Protein AF-A0A7X7P5B5-F1 (afdb_monomer)

Radius of gyration: 12.26 Å; Cα contacts (8 Å, |Δi|>4): 90; chains: 1; bounding box: 30×18×34 Å

Structure (mmCIF, N/CA/C/O backbone):
data_AF-A0A7X7P5B5-F1
#
_entry.id   AF-A0A7X7P5B5-F1
#
loop_
_atom_site.group_PDB
_atom_site.id
_atom_site.type_symbol
_atom_site.label_atom_id
_atom_site.label_alt_id
_atom_site.label_comp_id
_atom_site.label_asym_id
_atom_site.label_entity_id
_atom_site.label_seq_id
_atom_site.pdbx_PDB_ins_code
_atom_site.Cartn_x
_atom_site.Cartn_y
_atom_site.Cartn_z
_atom_site.occupancy
_atom_site.B_iso_or_equiv
_atom_site.auth_seq_id
_atom_site.auth_comp_id
_atom_site.auth_asym_id
_atom_site.auth_atom_id
_atom_site.pdbx_PDB_model_num
ATOM 1 N N . VAL A 1 1 ? -10.158 -4.567 5.953 1.00 92.00 1 VAL A N 1
ATOM 2 C CA . VAL A 1 1 ? -8.817 -4.584 5.318 1.00 92.00 1 VAL A CA 1
ATOM 3 C C . VAL A 1 1 ? -8.932 -3.959 3.936 1.00 92.00 1 VAL A C 1
ATOM 5 O O . VAL A 1 1 ? -9.855 -4.332 3.224 1.00 92.00 1 VAL A O 1
ATOM 8 N N . VAL A 1 2 ? -8.037 -3.039 3.569 1.00 95.69 2 VAL A N 1
ATOM 9 C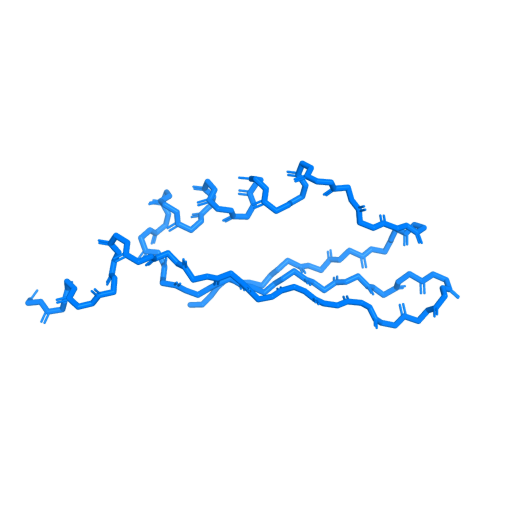 CA . VAL A 1 2 ? -7.932 -2.438 2.221 1.00 95.69 2 VAL A CA 1
ATOM 10 C C . VAL A 1 2 ? -6.688 -2.983 1.522 1.00 95.69 2 VAL A C 1
ATOM 12 O O . VAL A 1 2 ? -5.650 -3.151 2.161 1.00 95.69 2 VAL A O 1
ATOM 15 N N . VAL A 1 3 ? -6.785 -3.278 0.225 1.00 96.94 3 VAL A N 1
ATOM 16 C CA . VAL A 1 3 ? -5.654 -3.753 -0.583 1.00 96.94 3 VAL A CA 1
ATOM 17 C C . VAL A 1 3 ? -5.534 -2.898 -1.841 1.00 96.94 3 VAL A C 1
ATOM 19 O O . VAL A 1 3 ? -6.449 -2.878 -2.659 1.00 96.94 3 VAL A O 1
ATOM 22 N N . GLU A 1 4 ? -4.391 -2.240 -2.008 1.00 97.25 4 GLU A N 1
ATOM 23 C CA . GLU A 1 4 ? -4.010 -1.522 -3.223 1.00 97.25 4 GLU A CA 1
ATOM 24 C C . GLU A 1 4 ? -3.001 -2.342 -4.028 1.00 97.25 4 GLU A C 1
ATOM 26 O O . GLU A 1 4 ? -1.962 -2.761 -3.510 1.00 97.25 4 GLU A O 1
ATOM 31 N N . LEU A 1 5 ? -3.283 -2.535 -5.317 1.00 96.81 5 LEU A N 1
ATOM 32 C CA . LEU A 1 5 ? -2.394 -3.223 -6.249 1.00 96.81 5 LEU A CA 1
ATOM 33 C C . LEU A 1 5 ? -1.832 -2.235 -7.270 1.00 96.81 5 LEU A C 1
ATOM 35 O O . LEU A 1 5 ? -2.580 -1.501 -7.915 1.00 96.81 5 LEU A O 1
ATOM 39 N N . LYS A 1 6 ? -0.512 -2.252 -7.454 1.00 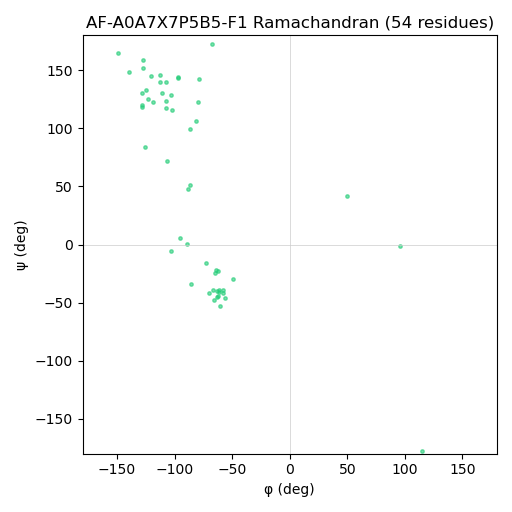95.88 6 LYS A N 1
ATOM 40 C CA . LYS A 1 6 ? 0.203 -1.403 -8.409 1.00 95.88 6 LYS A CA 1
ATOM 41 C C . LYS A 1 6 ? 1.108 -2.223 -9.319 1.00 95.88 6 LYS A C 1
ATOM 43 O O . LYS A 1 6 ? 1.617 -3.279 -8.947 1.00 95.88 6 LYS A O 1
ATOM 48 N N . VAL A 1 7 ? 1.319 -1.696 -10.521 1.00 95.56 7 VAL A N 1
ATOM 49 C CA . VAL A 1 7 ? 2.355 -2.142 -11.457 1.00 95.56 7 VAL A CA 1
ATOM 50 C C . VAL A 1 7 ? 3.167 -0.910 -11.829 1.00 95.56 7 VAL A C 1
ATOM 52 O O . VAL A 1 7 ? 2.896 -0.227 -12.813 1.00 95.56 7 VAL A O 1
ATOM 55 N N . ALA A 1 8 ? 4.136 -0.584 -10.982 1.00 93.75 8 ALA A N 1
ATOM 56 C CA . ALA A 1 8 ? 4.996 0.581 -11.128 1.00 93.75 8 ALA A CA 1
ATOM 57 C C . ALA A 1 8 ? 6.470 0.173 -11.052 1.00 93.75 8 ALA A C 1
ATOM 59 O O . ALA A 1 8 ? 6.816 -0.876 -10.504 1.00 93.75 8 ALA A O 1
ATOM 60 N N . LYS A 1 9 ? 7.363 1.016 -11.587 1.00 92.75 9 LYS A N 1
ATOM 61 C CA . LYS A 1 9 ? 8.815 0.791 -11.482 1.00 92.75 9 LYS A CA 1
ATOM 62 C C . LYS A 1 9 ? 9.240 0.654 -10.014 1.00 92.75 9 LYS A C 1
ATOM 64 O O . LYS A 1 9 ? 9.941 -0.295 -9.683 1.00 92.75 9 LYS A O 1
ATOM 69 N N . ASP A 1 10 ? 8.749 1.557 -9.168 1.00 91.25 10 ASP A N 1
ATOM 70 C CA . ASP A 1 10 ? 8.937 1.592 -7.719 1.00 91.25 10 ASP A CA 1
ATOM 71 C C . ASP A 1 10 ? 7.705 2.230 -7.055 1.00 91.25 10 ASP A C 1
ATOM 73 O O . ASP A 1 10 ? 6.893 2.852 -7.741 1.00 91.25 10 ASP A O 1
ATOM 77 N N . LEU A 1 11 ? 7.569 2.058 -5.737 1.00 92.00 11 LEU A N 1
ATOM 78 C CA . LEU A 1 11 ? 6.564 2.758 -4.930 1.00 92.00 11 LEU A CA 1
ATOM 79 C C . LEU A 1 11 ? 7.019 4.195 -4.643 1.00 92.00 11 LEU A C 1
ATOM 81 O O . LEU A 1 11 ? 8.202 4.436 -4.396 1.00 92.00 11 LEU A O 1
ATOM 85 N N . ASN A 1 12 ? 6.078 5.133 -4.650 1.00 92.38 12 ASN A N 1
ATOM 86 C CA . ASN A 1 12 ? 6.280 6.517 -4.238 1.00 92.38 12 ASN A CA 1
ATOM 87 C C . ASN A 1 12 ? 5.831 6.696 -2.774 1.00 92.38 12 ASN A C 1
ATOM 89 O O . ASN A 1 12 ? 4.811 6.127 -2.392 1.00 92.38 12 ASN A O 1
ATOM 93 N N . PRO A 1 13 ? 6.509 7.523 -1.955 1.00 91.12 13 PRO A N 1
ATOM 94 C CA . PRO A 1 13 ? 6.011 7.902 -0.628 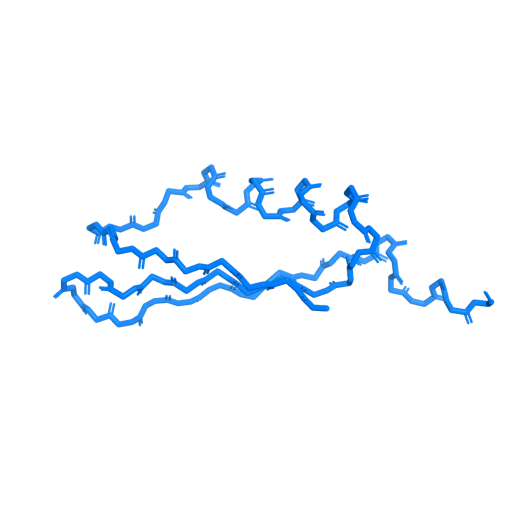1.00 91.12 13 PRO A CA 1
ATOM 95 C C . PRO A 1 13 ? 4.550 8.395 -0.594 1.00 91.12 13 PRO A C 1
ATOM 97 O O . PRO A 1 13 ? 3.850 8.187 0.394 1.00 91.12 13 PRO A O 1
ATOM 100 N N . SER A 1 14 ? 4.054 9.011 -1.673 1.00 95.44 14 SER A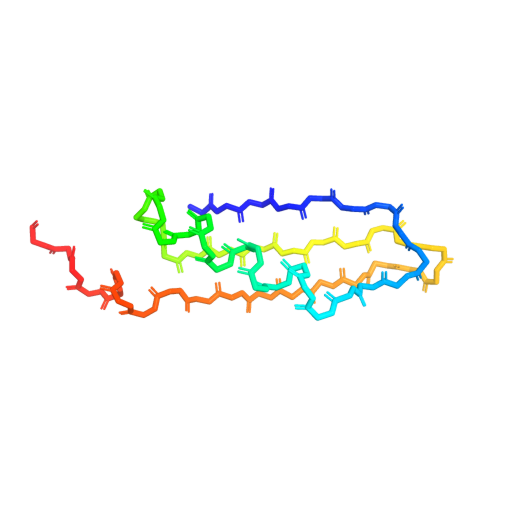 N 1
ATOM 101 C CA . SER A 1 14 ? 2.653 9.426 -1.792 1.00 95.44 14 SER A CA 1
ATOM 102 C C . SER A 1 14 ? 1.666 8.258 -1.816 1.00 95.44 14 SER A C 1
ATOM 104 O O . SER A 1 14 ? 0.510 8.450 -1.453 1.00 95.44 14 SER A O 1
ATOM 106 N N . ASP A 1 15 ? 2.099 7.064 -2.232 1.00 95.50 15 ASP A N 1
ATOM 107 C CA . ASP A 1 15 ? 1.249 5.873 -2.282 1.00 95.50 15 ASP A CA 1
ATOM 108 C C . ASP A 1 15 ? 0.836 5.428 -0.872 1.00 95.50 15 ASP A C 1
ATOM 110 O O . ASP A 1 15 ? -0.311 5.057 -0.644 1.00 95.50 15 ASP A O 1
ATOM 114 N N . GLU A 1 16 ? 1.749 5.517 0.098 1.00 94.38 16 GLU A N 1
ATOM 115 C CA . GLU A 1 16 ? 1.447 5.199 1.497 1.00 94.38 16 GLU A CA 1
ATOM 116 C C . GLU A 1 16 ? 0.523 6.253 2.122 1.00 94.38 16 GLU A C 1
ATOM 118 O O . GLU A 1 16 ? -0.443 5.909 2.804 1.00 94.38 16 GLU A O 1
ATOM 123 N N . ALA A 1 17 ? 0.773 7.538 1.845 1.00 94.62 17 ALA A N 1
ATOM 124 C CA . ALA A 1 17 ? -0.079 8.627 2.321 1.00 94.62 17 ALA A CA 1
AT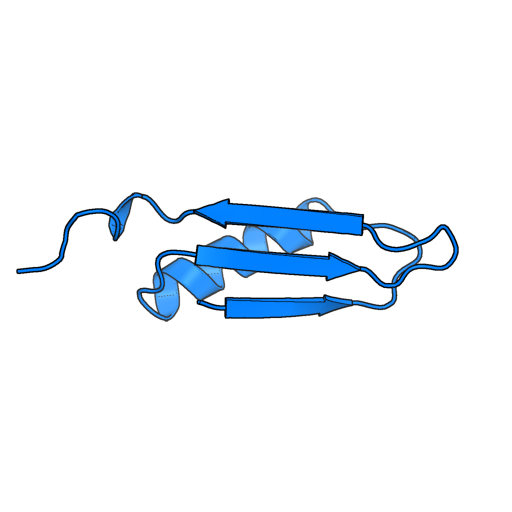OM 125 C C . ALA A 1 17 ? -1.515 8.517 1.777 1.00 94.62 17 ALA A C 1
ATOM 127 O O . ALA A 1 17 ? -2.474 8.760 2.513 1.00 94.62 17 ALA A O 1
ATOM 128 N N . GLN A 1 18 ? -1.671 8.118 0.509 1.00 95.75 18 GLN A N 1
ATOM 129 C CA . GLN A 1 18 ? -2.976 7.832 -0.080 1.00 95.75 18 GLN A CA 1
ATOM 130 C C . GLN A 1 18 ? -3.678 6.690 0.665 1.00 95.75 18 GLN A C 1
ATOM 132 O O . GLN A 1 18 ? -4.791 6.891 1.153 1.00 95.75 18 GLN A O 1
ATOM 137 N N . LEU A 1 19 ? -3.010 5.546 0.834 1.00 96.00 19 LEU A N 1
ATOM 138 C CA . LEU A 1 19 ? -3.586 4.389 1.518 1.00 96.00 19 LEU A CA 1
ATOM 139 C C . LEU A 1 19 ? -4.018 4.730 2.955 1.00 96.00 19 LEU A C 1
ATOM 141 O O . LEU A 1 19 ? -5.083 4.309 3.399 1.00 96.00 19 LEU A O 1
ATOM 145 N N . ILE A 1 20 ? -3.250 5.544 3.686 1.00 94.1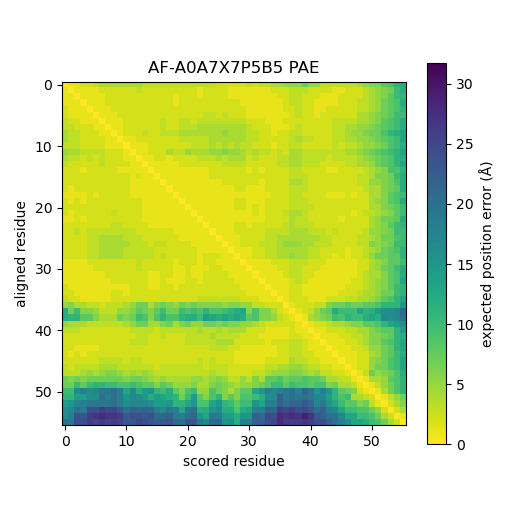2 20 ILE A N 1
ATOM 146 C CA . ILE A 1 20 ? -3.630 6.012 5.032 1.00 94.12 20 ILE A CA 1
ATOM 147 C C . ILE A 1 20 ? -4.922 6.840 4.995 1.00 94.12 20 ILE A C 1
ATOM 149 O O . ILE A 1 20 ? -5.803 6.642 5.837 1.00 94.12 20 ILE A O 1
ATOM 153 N N . ASN A 1 21 ? -5.063 7.751 4.031 1.00 94.62 21 ASN A N 1
ATOM 154 C CA . ASN A 1 21 ? -6.276 8.557 3.889 1.00 94.62 21 ASN A CA 1
ATOM 155 C C . ASN A 1 21 ? -7.499 7.687 3.573 1.00 94.62 21 ASN A C 1
ATOM 157 O O . ASN A 1 21 ? -8.573 7.906 4.137 1.00 94.62 21 ASN A O 1
ATOM 161 N N . GLU A 1 22 ? -7.329 6.670 2.730 1.00 95.12 22 GLU A N 1
ATOM 162 C CA . GLU A 1 22 ? -8.376 5.694 2.422 1.00 95.12 22 GLU A CA 1
ATOM 163 C C . GLU A 1 22 ? -8.773 4.887 3.666 1.00 95.12 22 GLU A C 1
ATOM 165 O O . GLU A 1 22 ? -9.961 4.786 3.981 1.00 95.12 22 GLU A O 1
ATOM 170 N N . LEU A 1 23 ? -7.800 4.403 4.450 1.00 94.62 23 LEU A N 1
ATOM 171 C CA . LEU A 1 23 ? -8.066 3.711 5.717 1.00 94.62 23 LEU A CA 1
ATOM 172 C C . LEU A 1 23 ? -8.850 4.583 6.705 1.00 94.62 23 LEU A C 1
ATOM 174 O O . LEU A 1 23 ? -9.775 4.090 7.355 1.00 94.62 23 LEU A O 1
ATOM 178 N N . LYS A 1 24 ? -8.510 5.873 6.819 1.00 92.81 24 LYS A N 1
ATOM 179 C CA . LYS A 1 24 ? -9.234 6.823 7.679 1.00 92.81 24 LYS A CA 1
ATOM 180 C C . LYS A 1 24 ? -10.658 7.061 7.185 1.00 92.81 24 LYS A C 1
ATOM 182 O O . LYS A 1 24 ? -11.598 6.962 7.971 1.00 92.81 24 LYS A O 1
ATOM 187 N N . SER A 1 25 ? -10.828 7.318 5.888 1.00 94.31 25 SER A N 1
ATOM 188 C CA . SER A 1 25 ? -12.138 7.571 5.278 1.00 94.31 25 SER A CA 1
ATOM 189 C C . SER A 1 25 ? -13.085 6.375 5.417 1.00 94.31 25 SER A C 1
ATOM 191 O O . SER A 1 25 ? -14.255 6.549 5.751 1.00 94.31 25 SER A O 1
ATOM 193 N N . MET A 1 26 ? -12.570 5.157 5.234 1.00 93.19 26 MET A N 1
ATOM 194 C CA . MET A 1 26 ? -13.356 3.920 5.282 1.00 93.19 26 MET A CA 1
ATOM 195 C C . MET A 1 26 ? -13.463 3.308 6.688 1.00 93.19 26 MET A C 1
ATOM 197 O O . MET A 1 26 ? -14.064 2.242 6.842 1.00 93.19 26 MET A O 1
ATOM 201 N N . ARG A 1 27 ? -12.855 3.941 7.704 1.00 92.12 27 ARG A N 1
ATOM 202 C CA . ARG A 1 27 ? -12.717 3.405 9.072 1.00 92.12 27 ARG A CA 1
ATOM 203 C C . ARG A 1 27 ? -12.174 1.972 9.094 1.00 92.12 27 ARG A C 1
ATOM 205 O O . ARG A 1 27 ? -12.653 1.112 9.823 1.00 92.12 27 ARG A O 1
ATOM 212 N N . GLN A 1 28 ? -11.187 1.702 8.244 1.00 94.12 28 GLN A N 1
ATOM 213 C CA . GLN A 1 28 ? -10.518 0.409 8.173 1.00 94.12 28 GLN A CA 1
ATOM 214 C C . GLN A 1 28 ? -9.226 0.442 8.991 1.00 94.12 28 GLN A C 1
ATOM 216 O O . GLN A 1 28 ? -8.531 1.455 9.048 1.00 94.12 28 GLN A O 1
ATOM 221 N N . GLU A 1 29 ? -8.901 -0.681 9.626 1.00 94.19 29 GLU A N 1
ATOM 222 C CA . GLU A 1 29 ? -7.728 -0.793 10.503 1.00 94.19 29 GLU A CA 1
ATOM 223 C C . GLU A 1 29 ? -6.444 -1.142 9.742 1.00 94.19 29 GLU A C 1
ATOM 225 O O . GLU A 1 29 ? -5.362 -0.712 10.124 1.00 94.19 29 GLU A O 1
ATOM 230 N N . VAL A 1 30 ? -6.537 -1.937 8.673 1.00 95.69 30 VAL A N 1
ATOM 231 C CA . VAL A 1 30 ? -5.364 -2.516 7.996 1.00 95.69 30 VAL A CA 1
ATOM 232 C C . VAL A 1 30 ? -5.409 -2.231 6.506 1.00 95.69 30 VAL A C 1
ATOM 234 O O . VAL A 1 30 ? -6.414 -2.532 5.855 1.00 95.69 30 VAL A O 1
ATOM 237 N N . GLY A 1 31 ? -4.295 -1.723 5.979 1.00 96.69 31 GLY A N 1
ATOM 238 C CA . GLY A 1 31 ? -4.050 -1.522 4.555 1.00 96.69 31 GLY A CA 1
ATOM 239 C C . GLY A 1 31 ? -2.829 -2.303 4.074 1.00 96.69 31 GLY A C 1
ATOM 240 O O . GLY A 1 31 ? -1.843 -2.449 4.802 1.00 96.69 31 GLY A O 1
ATOM 241 N N . LEU A 1 32 ? -2.895 -2.794 2.840 1.00 97.75 32 LEU A N 1
ATOM 242 C CA . LEU A 1 32 ? -1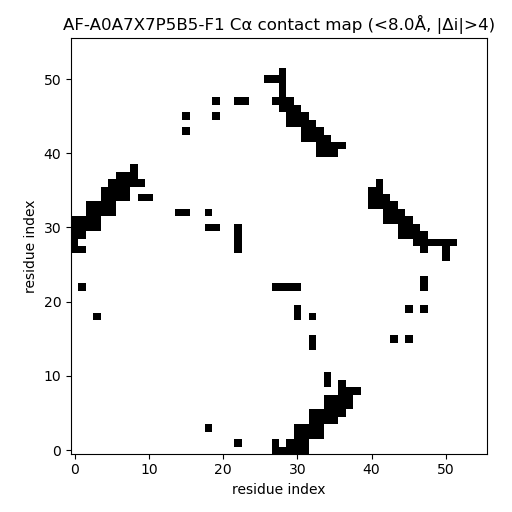.804 -3.481 2.163 1.00 97.75 32 LEU A CA 1
ATOM 243 C C . LEU A 1 32 ? -1.575 -2.847 0.791 1.00 97.75 32 LEU A C 1
ATOM 245 O O . LEU A 1 32 ? -2.451 -2.894 -0.065 1.00 97.75 32 LEU A O 1
ATOM 249 N N . LEU A 1 33 ? -0.388 -2.292 0.579 1.00 97.62 33 LEU A N 1
ATOM 250 C CA . LEU A 1 33 ? 0.048 -1.757 -0.705 1.00 97.62 33 LEU A CA 1
ATOM 251 C C . LEU A 1 33 ? 0.997 -2.762 -1.350 1.00 97.62 33 LEU A C 1
ATOM 253 O O . LEU A 1 33 ? 2.069 -3.010 -0.804 1.00 97.62 33 LEU A O 1
ATOM 257 N N . ILE A 1 34 ? 0.624 -3.343 -2.489 1.00 97.44 34 ILE A N 1
ATOM 258 C CA . ILE A 1 34 ? 1.425 -4.346 -3.202 1.00 97.44 34 ILE A CA 1
ATOM 259 C C . ILE A 1 34 ? 1.783 -3.819 -4.588 1.00 97.44 34 ILE A C 1
ATOM 261 O O . ILE A 1 34 ? 0.908 -3.532 -5.400 1.00 97.44 34 ILE A O 1
ATOM 265 N N . ASN A 1 35 ? 3.074 -3.750 -4.893 1.00 97.12 35 ASN A N 1
ATOM 266 C CA . ASN A 1 35 ? 3.580 -3.432 -6.220 1.00 97.12 35 ASN A CA 1
ATOM 267 C C . ASN A 1 35 ? 4.165 -4.680 -6.894 1.00 97.12 35 ASN A C 1
ATOM 269 O O . ASN A 1 35 ? 5.176 -5.210 -6.437 1.00 97.12 35 ASN A O 1
ATOM 273 N N . PHE A 1 36 ? 3.583 -5.092 -8.019 1.00 96.12 36 PHE A N 1
ATOM 274 C CA . PHE A 1 36 ? 4.094 -6.134 -8.919 1.00 96.12 36 PHE A CA 1
ATOM 275 C C . PHE A 1 36 ? 5.046 -5.541 -9.973 1.00 96.12 36 PHE A C 1
ATOM 277 O O . PHE A 1 36 ? 4.909 -5.770 -11.175 1.00 96.12 36 PHE A O 1
ATOM 284 N N . GLY A 1 37 ? 5.987 -4.712 -9.522 1.00 90.44 37 GLY A N 1
ATOM 285 C CA . GLY A 1 37 ? 6.915 -3.989 -10.385 1.00 90.44 37 GLY A CA 1
ATOM 286 C C . GLY A 1 37 ? 7.912 -4.895 -11.112 1.00 90.44 37 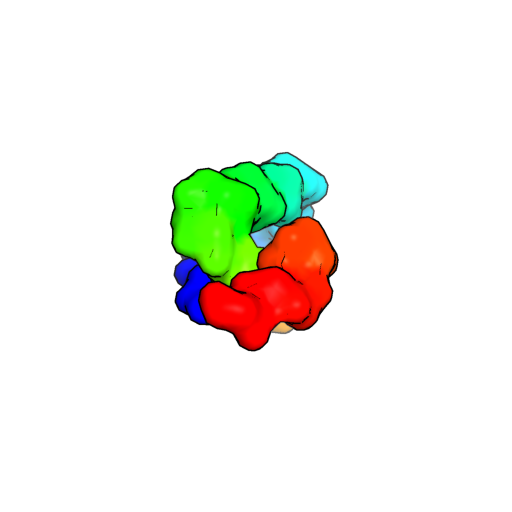GLY A C 1
ATOM 287 O O . GLY A 1 37 ? 8.047 -6.087 -10.836 1.00 90.44 37 GLY A O 1
ATOM 288 N N . ARG A 1 38 ? 8.684 -4.310 -12.039 1.00 80.19 38 ARG A N 1
ATOM 289 C CA . ARG A 1 38 ? 9.635 -5.066 -12.887 1.00 80.19 38 ARG A CA 1
ATOM 290 C C . ARG A 1 38 ? 10.745 -5.771 -12.101 1.00 80.19 38 ARG A C 1
ATOM 292 O O . ARG A 1 38 ? 11.351 -6.699 -12.621 1.00 80.19 38 ARG A O 1
ATOM 299 N N . THR A 1 39 ? 11.040 -5.308 -10.888 1.00 84.62 39 THR A N 1
ATOM 300 C CA . THR A 1 39 ? 12.105 -5.839 -10.022 1.00 84.62 39 THR A CA 1
ATOM 301 C C . THR A 1 39 ? 11.603 -6.878 -9.016 1.00 84.62 39 THR A C 1
ATOM 303 O O . THR A 1 39 ? 12.381 -7.340 -8.187 1.00 84.62 39 THR A O 1
ATOM 306 N N . GLY A 1 40 ? 10.328 -7.270 -9.102 1.00 88.81 40 GLY A N 1
ATOM 307 C CA . GLY A 1 40 ? 9.687 -8.221 -8.199 1.00 88.81 40 GLY A CA 1
ATOM 308 C C . GLY A 1 40 ? 8.571 -7.590 -7.370 1.00 88.81 40 GLY A C 1
ATOM 309 O O . GLY A 1 40 ? 8.237 -6.413 -7.521 1.00 88.81 40 GLY A O 1
ATOM 310 N N . VAL A 1 41 ? 7.986 -8.403 -6.488 1.00 94.75 41 VAL A N 1
ATOM 311 C CA . VAL A 1 41 ? 6.890 -7.977 -5.615 1.00 94.75 41 VAL A CA 1
ATOM 312 C C . VAL A 1 41 ? 7.448 -7.198 -4.428 1.00 94.75 41 VAL A C 1
ATOM 314 O O . VAL A 1 41 ? 8.249 -7.723 -3.657 1.00 94.75 41 VAL A O 1
ATOM 317 N N . LYS A 1 42 ? 6.996 -5.955 -4.259 1.00 94.88 42 LYS A N 1
ATOM 318 C CA . LYS A 1 42 ? 7.231 -5.143 -3.057 1.00 94.88 42 LYS A CA 1
ATOM 319 C C . LYS A 1 42 ? 5.902 -4.934 -2.349 1.00 94.88 42 LYS A C 1
ATOM 321 O O . LYS A 1 42 ? 4.904 -4.689 -3.021 1.00 94.88 42 LYS A O 1
ATOM 326 N N . PHE A 1 43 ? 5.878 -4.999 -1.022 1.00 95.44 43 PHE A N 1
ATOM 327 C CA . PHE A 1 43 ? 4.662 -4.702 -0.273 1.00 95.44 43 PHE A CA 1
ATOM 328 C C . PHE A 1 43 ? 4.935 -3.899 0.996 1.00 95.44 43 PHE A C 1
ATOM 330 O O . PHE A 1 43 ? 5.982 -4.049 1.623 1.00 95.44 43 PHE A O 1
ATOM 337 N N . ILE A 1 44 ? 3.969 -3.060 1.362 1.00 95.12 44 ILE A N 1
ATOM 338 C CA . ILE A 1 44 ? 3.941 -2.286 2.603 1.00 95.12 44 ILE A CA 1
ATOM 339 C C . ILE A 1 44 ? 2.628 -2.601 3.314 1.00 95.12 44 ILE A C 1
ATOM 341 O O . ILE A 1 44 ? 1.560 -2.586 2.700 1.00 95.12 44 ILE A O 1
ATOM 345 N N . ARG A 1 45 ? 2.709 -2.885 4.616 1.00 95.75 45 ARG A N 1
ATOM 346 C CA . ARG A 1 45 ? 1.543 -3.031 5.488 1.00 95.75 45 ARG A CA 1
ATOM 347 C C . ARG A 1 45 ? 1.455 -1.817 6.401 1.00 95.75 45 ARG A C 1
ATOM 349 O O . ARG A 1 45 ? 2.372 -1.575 7.179 1.00 95.75 45 ARG A O 1
ATOM 356 N N . VAL A 1 46 ? 0.320 -1.135 6.361 1.00 93.94 46 VAL A N 1
ATOM 357 C CA . VAL A 1 46 ? -0.008 -0.014 7.248 1.00 93.94 46 VAL A CA 1
ATOM 358 C C . VAL A 1 46 ? -1.152 -0.395 8.179 1.00 93.94 46 VAL A C 1
ATOM 360 O O . VAL A 1 46 ? -2.046 -1.165 7.815 1.00 93.94 46 VAL A O 1
ATOM 363 N N . ALA A 1 47 ? -1.102 0.135 9.399 1.00 91.19 47 ALA A N 1
ATOM 364 C CA . ALA A 1 47 ? -2.150 -0.016 10.396 1.00 91.19 47 ALA A CA 1
ATOM 365 C C . ALA A 1 47 ? -2.633 1.368 10.839 1.00 91.19 47 ALA A C 1
ATOM 367 O O . ALA A 1 47 ? -1.833 2.198 11.269 1.00 91.19 47 ALA A O 1
ATOM 368 N N . ASN A 1 48 ? -3.938 1.609 10.740 1.00 88.25 48 ASN A N 1
ATOM 369 C CA . ASN A 1 48 ? -4.572 2.791 11.297 1.00 88.25 48 ASN A CA 1
ATOM 370 C C . ASN A 1 48 ? -4.940 2.533 12.764 1.00 88.25 48 ASN A C 1
ATOM 372 O O . ASN A 1 48 ? -5.963 1.915 13.063 1.00 88.25 48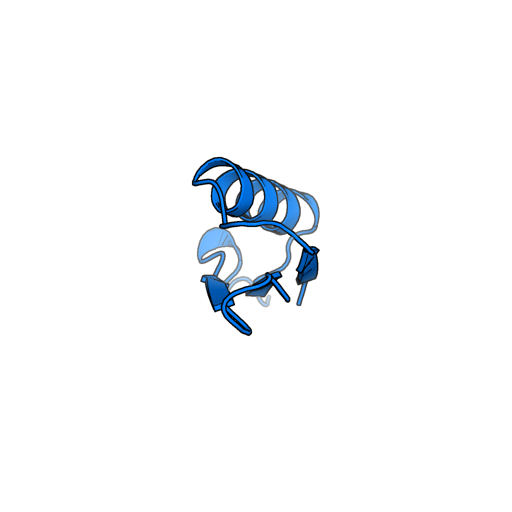 ASN A O 1
ATOM 376 N N . LEU A 1 49 ? -4.092 3.023 13.670 1.00 82.88 49 LEU A N 1
ATOM 377 C CA . LEU A 1 49 ? -4.259 2.833 15.111 1.00 82.88 49 LEU A CA 1
ATOM 378 C C . LEU A 1 49 ? -5.396 3.666 15.711 1.00 82.88 49 LEU A C 1
ATOM 380 O O . LEU A 1 49 ? -5.869 3.329 16.788 1.00 82.88 49 LEU A O 1
ATOM 384 N N . GLU A 1 50 ? -5.893 4.689 15.006 1.00 78.19 50 GLU A N 1
ATOM 385 C CA . GLU A 1 50 ? -7.082 5.443 15.438 1.00 78.19 50 GLU A CA 1
ATOM 386 C C . GLU A 1 50 ? -8.337 4.562 15.469 1.00 78.19 50 GLU A C 1
ATOM 388 O O . GLU A 1 50 ? -9.283 4.872 16.181 1.00 78.19 50 GLU A O 1
ATOM 393 N N . ASN A 1 51 ? -8.351 3.455 14.725 1.00 64.38 51 ASN A N 1
ATOM 394 C CA . ASN A 1 51 ? -9.443 2.482 14.745 1.00 64.38 51 ASN A CA 1
ATOM 395 C C . ASN A 1 51 ? -9.085 1.219 15.547 1.00 64.38 51 ASN A C 1
ATOM 397 O O . ASN A 1 51 ? -9.932 0.354 15.736 1.00 64.38 51 ASN A O 1
ATOM 401 N N . TYR A 1 52 ? -7.842 1.095 16.023 1.00 56.53 52 TYR A N 1
ATOM 402 C CA . TYR A 1 52 ? -7.358 -0.105 16.697 1.00 56.53 52 TYR A CA 1
ATOM 403 C C . TYR A 1 52 ? -7.812 -0.098 18.160 1.00 56.53 52 TYR A C 1
ATOM 405 O O . TYR A 1 52 ? -7.301 0.668 18.973 1.00 56.53 52 TYR A O 1
ATOM 413 N N . GLY A 1 53 ? -8.792 -0.943 18.485 1.00 59.75 53 GLY A N 1
ATOM 414 C CA . GLY A 1 53 ? -9.402 -1.007 19.819 1.00 59.75 53 GLY A CA 1
ATOM 415 C C . GLY A 1 53 ? -10.689 -0.191 19.979 1.00 59.75 53 GLY A C 1
ATOM 416 O O . GLY A 1 53 ? -11.311 -0.273 21.030 1.00 59.75 53 GLY A O 1
ATOM 417 N N . ASN A 1 54 ? -11.141 0.512 18.934 1.00 58.62 54 ASN A N 1
ATOM 418 C CA . ASN A 1 54 ? -12.470 1.137 18.882 1.00 58.62 54 ASN A CA 1
ATOM 419 C C . ASN A 1 54 ? -13.520 0.138 18.366 1.00 58.62 54 ASN A C 1
ATOM 421 O O . ASN A 1 54 ? -14.238 0.403 17.402 1.00 58.62 54 ASN A O 1
ATOM 425 N N . GLN A 1 55 ? -13.551 -1.040 18.990 1.00 53.78 55 GLN A N 1
ATOM 426 C CA . GLN A 1 55 ? -14.597 -2.047 18.828 1.00 53.78 55 GLN A CA 1
ATOM 427 C C . GLN A 1 55 ? -15.451 -2.038 20.105 1.00 53.78 55 GLN A C 1
ATOM 429 O O . GLN A 1 55 ? -15.330 -2.932 20.939 1.00 53.78 55 GLN A O 1
ATOM 434 N N . GLU A 1 56 ? -16.256 -0.985 20.274 1.00 48.16 56 GLU A N 1
ATOM 435 C CA . GLU A 1 56 ? -17.472 -1.010 21.105 1.00 48.16 56 GLU A CA 1
ATOM 436 C C . GLU A 1 56 ? -18.699 -1.060 20.190 1.00 48.16 56 GLU A C 1
ATOM 438 O O . GLU A 1 56 ? -18.722 -0.298 19.192 1.00 48.16 56 GLU A O 1
#

pLDDT: mean 89.44, std 12.06, range [48.16, 97.75]

Sequence (56 aa):
VVVELKVAKDLNPSDEAQLINELKSMRQEVGLLINFGRTGVKFIRVANLENYGNQE

Solvent-accessible surface area (backbone atoms only — not comparable to full-atom values): 3410 Å² total; per-residue (Å²): 114,49,77,47,82,43,78,38,87,68,90,54,78,65,56,58,56,48,51,51,51,50,28,62,75,69,70,31,41,38,38,37,43,38,29,63,17,88,89,45,80,47,74,49,79,47,71,41,63,91,52,61,83,70,82,125

Mean predicted aligned error: 4.49 Å

Nearest PDB structures (foldseek):
  4ic1-assembly1_D  TM=8.953E-01  e=4.848E-02  Saccharolobus solfataricus P2
  4ic1-assembly1_J  TM=8.614E-01  e=4.525E-02  Saccharolobus solfataricus P2
  4ic1-assembly1_K  TM=8.593E-01  e=1.187E-01  Saccharolobus solfataricus P2
  3p1z-assembly3_J  TM=6.006E-01  e=2.205E-01  Aeropyrum pernix
  3ajv-assembly1_D  TM=5.989E-01  e=5.783E-01  Aeropyrum pernix

Secondary structure (DSSP, 8-state):
-EEEEE--SS--HHHHHHHHHHHHHTT-SEEEEEEEETTEEEEEEEE-GGGTT---

Foldseek 3Di:
DEEAEEADQDDDPVVVVVQLVVCVVVVHFKYKYWYCYPVGIDIDIDGDCVSPPVPD